Protein AF-A0A645GID7-F1 (afdb_monomer)

Sequence (111 aa):
MEIEGLGIPTRIPAVEYEVKRPNVDKKQAEKIILDLIIQENTRELRFNNLEGQAVIYEQKSVSPKADEIELSLDLVYIPVWEVKGKRNSLEINAYNSSVLEEPMDEDAEFL

Foldseek 3Di:
DDDPDPPDPPPDPPDDDDDDDDPADPVRVLVVVLVVQQVVQKDWDWDWDDDPPDTDIDIDIDTDDSVNDDDDDDDDDFDWDWDDDPQFIWIAGPVPRDTPDDTPDPPDDDD

Structure (mmCIF, N/CA/C/O backbone):
data_AF-A0A645GID7-F1
#
_entry.id   AF-A0A645GID7-F1
#
loop_
_atom_site.group_PDB
_atom_site.id
_atom_site.type_symbol
_atom_site.label_atom_id
_atom_site.label_alt_id
_atom_site.label_comp_id
_atom_site.label_asym_id
_atom_site.label_entity_id
_atom_site.label_seq_id
_atom_site.pdbx_PDB_ins_code
_atom_site.Cartn_x
_atom_site.Cartn_y
_atom_site.Cartn_z
_atom_site.occupancy
_atom_site.B_iso_or_equiv
_atom_site.auth_seq_id
_atom_site.auth_comp_id
_atom_site.auth_asym_id
_atom_site.auth_atom_id
_atom_site.pdbx_PDB_model_num
ATOM 1 N N . MET A 1 1 ? -19.198 -2.184 -18.066 1.00 44.94 1 MET A N 1
ATOM 2 C CA . MET A 1 1 ? -18.251 -1.415 -18.893 1.00 44.94 1 MET A CA 1
ATOM 3 C C . MET A 1 1 ? -17.072 -2.339 -19.113 1.00 44.94 1 MET A C 1
ATOM 5 O O . MET A 1 1 ? -16.317 -2.560 -18.179 1.00 44.94 1 MET A O 1
ATOM 9 N N . GLU A 1 2 ? -17.031 -3.014 -20.260 1.00 40.31 2 GLU A N 1
ATOM 10 C CA . GLU A 1 2 ? -15.892 -3.8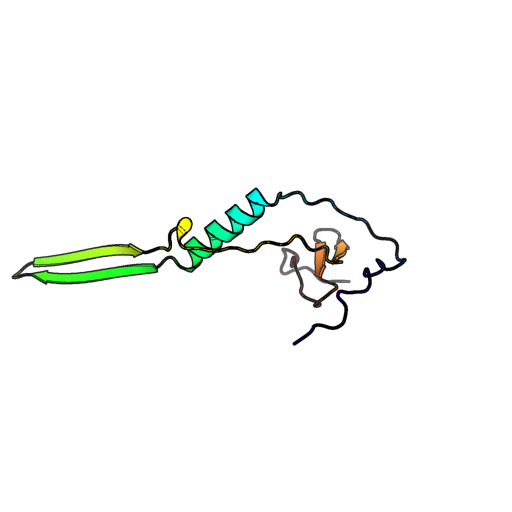61 -20.619 1.00 40.31 2 GLU A CA 1
ATOM 11 C C . GLU A 1 2 ? -14.740 -2.941 -21.012 1.00 40.31 2 GLU A C 1
ATOM 13 O O . GLU A 1 2 ? -14.902 -2.067 -21.862 1.00 40.31 2 GLU A O 1
ATOM 18 N N . ILE A 1 3 ? -13.611 -3.075 -20.324 1.00 50.69 3 ILE A N 1
ATOM 19 C CA . ILE A 1 3 ? -12.408 -2.304 -20.617 1.00 50.69 3 ILE A CA 1
ATOM 20 C C . ILE A 1 3 ? -11.712 -3.037 -21.769 1.00 50.69 3 ILE A C 1
ATOM 22 O O . ILE A 1 3 ? -11.127 -4.104 -21.566 1.00 50.69 3 ILE A O 1
ATOM 26 N N . GLU A 1 4 ? -11.845 -2.521 -22.992 1.00 46.31 4 GLU A N 1
ATOM 27 C CA . GLU A 1 4 ? -11.126 -3.041 -24.160 1.00 46.31 4 GLU A CA 1
ATOM 28 C C . GLU A 1 4 ? -9.612 -3.027 -23.880 1.00 46.31 4 GLU A C 1
ATOM 30 O O . GLU A 1 4 ? -9.045 -1.984 -23.563 1.00 46.31 4 GLU A O 1
ATOM 35 N N . GLY A 1 5 ? -8.948 -4.187 -23.979 1.00 55.09 5 GLY A N 1
ATOM 36 C CA . GLY A 1 5 ? -7.482 -4.287 -23.873 1.00 55.09 5 GL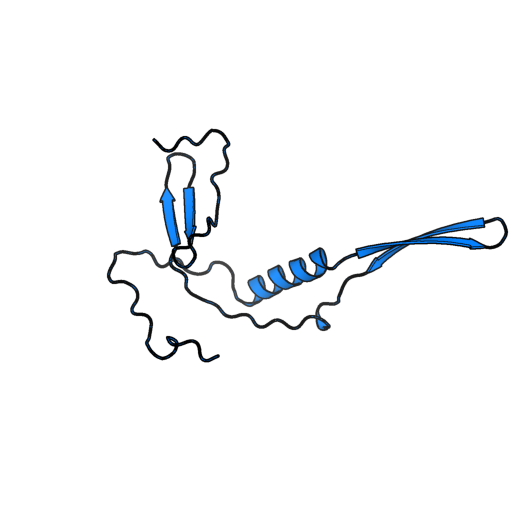Y A CA 1
ATOM 37 C C . GLY A 1 5 ? -6.933 -5.455 -23.050 1.00 55.09 5 GLY A C 1
ATOM 38 O O . GLY A 1 5 ? -5.769 -5.802 -23.211 1.00 55.09 5 GLY A O 1
ATOM 39 N N . LEU A 1 6 ? -7.749 -6.131 -22.233 1.00 52.12 6 LEU A N 1
ATOM 40 C CA . LEU A 1 6 ? -7.296 -7.254 -21.386 1.00 52.12 6 LEU A CA 1
ATOM 41 C C . LEU A 1 6 ? -6.993 -8.565 -22.147 1.00 52.12 6 LEU A C 1
ATOM 43 O O . LEU A 1 6 ? -6.424 -9.489 -21.573 1.00 52.12 6 LEU A O 1
ATOM 47 N N . GLY A 1 7 ? -7.365 -8.668 -23.428 1.00 50.03 7 GLY A N 1
ATOM 48 C CA . GLY A 1 7 ? -7.205 -9.889 -24.235 1.00 50.03 7 GLY A CA 1
ATOM 49 C C . GLY A 1 7 ? -5.901 -9.985 -25.033 1.00 50.03 7 GLY A C 1
ATOM 50 O O . GLY A 1 7 ? -5.622 -11.026 -25.627 1.00 50.03 7 GLY A O 1
ATOM 51 N N . ILE A 1 8 ? -5.103 -8.917 -25.071 1.00 52.94 8 ILE A N 1
ATOM 52 C CA . ILE A 1 8 ? -3.829 -8.888 -25.788 1.00 52.94 8 ILE A CA 1
ATOM 53 C C . ILE A 1 8 ? -2.746 -8.779 -24.717 1.00 52.94 8 ILE A C 1
ATOM 55 O O . ILE A 1 8 ? -2.779 -7.815 -23.956 1.00 52.94 8 ILE A O 1
ATOM 59 N N . PRO A 1 9 ? -1.783 -9.714 -24.622 1.00 53.75 9 PRO A N 1
ATOM 60 C CA . PRO A 1 9 ? -0.619 -9.492 -23.781 1.00 53.75 9 PRO A CA 1
ATOM 61 C C . PRO A 1 9 ? 0.003 -8.176 -24.236 1.00 53.75 9 PRO A C 1
ATOM 63 O O . PRO A 1 9 ? 0.429 -8.077 -25.392 1.00 53.75 9 PRO A O 1
ATOM 66 N N . THR A 1 10 ? 0.004 -7.161 -23.370 1.00 56.31 10 THR A N 1
ATOM 67 C CA . THR A 1 10 ? 0.708 -5.909 -23.632 1.00 56.31 10 THR A CA 1
ATOM 68 C C . THR A 1 10 ? 2.140 -6.290 -23.963 1.00 56.31 10 THR A C 1
ATOM 70 O O . THR A 1 10 ? 2.888 -6.751 -23.099 1.00 56.31 10 THR A O 1
ATOM 73 N N . ARG A 1 11 ? 2.504 -6.197 -25.246 1.00 55.16 11 ARG A N 1
ATOM 74 C CA . ARG A 1 11 ? 3.879 -6.421 -25.674 1.00 55.16 11 ARG A CA 1
ATOM 75 C C . ARG A 1 11 ? 4.682 -5.336 -24.992 1.00 55.16 11 ARG A C 1
ATOM 77 O O . ARG A 1 11 ? 4.468 -4.158 -25.275 1.00 55.16 11 ARG A O 1
ATOM 84 N N . ILE A 1 12 ? 5.539 -5.740 -24.060 1.00 61.91 12 ILE A N 1
ATOM 85 C CA . ILE A 1 12 ? 6.421 -4.802 -23.382 1.00 61.91 12 ILE A CA 1
ATOM 86 C C . ILE A 1 12 ? 7.182 -4.055 -24.489 1.00 61.91 12 ILE A C 1
ATOM 88 O O . ILE A 1 12 ? 7.665 -4.721 -25.415 1.00 61.91 12 ILE A O 1
ATOM 92 N N . PRO A 1 13 ? 7.190 -2.708 -24.488 1.00 61.59 13 PRO A N 1
ATOM 93 C CA . PRO A 1 13 ? 7.791 -1.939 -25.567 1.00 61.59 13 PRO A CA 1
ATOM 94 C C . PRO A 1 13 ? 9.207 -2.442 -25.865 1.00 61.59 13 PRO A C 1
ATOM 96 O O . PRO A 1 13 ? 9.965 -2.722 -24.941 1.00 61.59 13 PRO A O 1
ATOM 99 N N . ALA A 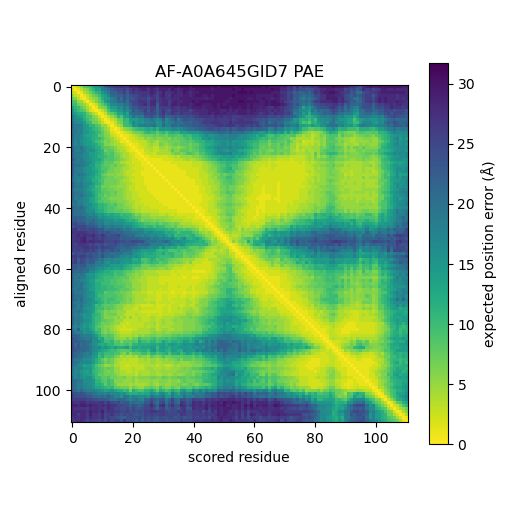1 14 ? 9.571 -2.554 -27.146 1.00 60.50 14 ALA A N 1
ATOM 100 C CA . ALA A 1 14 ? 10.906 -2.970 -27.592 1.00 60.50 14 ALA A CA 1
ATOM 101 C C . ALA A 1 14 ? 11.946 -1.844 -27.411 1.00 60.50 14 ALA A C 1
ATOM 103 O O . ALA A 1 14 ? 12.707 -1.522 -28.320 1.00 60.50 14 ALA A O 1
ATOM 104 N N . VAL A 1 15 ? 11.915 -1.199 -26.252 1.00 72.19 15 VAL A N 1
ATOM 105 C CA . VAL A 1 15 ? 12.925 -0.260 -25.775 1.00 72.19 15 VAL A CA 1
ATOM 106 C C . VAL A 1 15 ? 13.808 -0.999 -24.778 1.00 72.19 15 VAL A C 1
ATOM 108 O O . VAL A 1 15 ? 13.405 -2.020 -24.224 1.00 72.19 15 VAL A O 1
ATOM 111 N N . GLU A 1 16 ? 15.025 -0.525 -24.558 1.00 74.75 16 GLU A N 1
ATOM 112 C CA . GLU A 1 16 ? 15.863 -1.065 -23.493 1.00 74.75 16 GLU A CA 1
ATOM 113 C C . GLU A 1 16 ? 15.326 -0.563 -22.146 1.00 74.75 16 GLU A C 1
ATOM 115 O O . GLU A 1 16 ? 15.183 0.642 -21.941 1.00 74.75 16 GLU A O 1
ATOM 120 N N . TYR A 1 17 ? 14.969 -1.482 -21.249 1.00 76.56 17 TYR A N 1
ATOM 121 C CA . TYR A 1 17 ? 14.492 -1.167 -19.904 1.00 76.56 17 TYR A CA 1
ATOM 122 C C . TYR A 1 17 ? 15.024 -2.187 -18.901 1.00 76.56 17 TYR A C 1
ATOM 124 O O . TYR A 1 17 ? 15.246 -3.358 -19.220 1.00 76.56 17 TYR A O 1
ATOM 132 N N . GLU A 1 18 ? 15.196 -1.742 -17.662 1.00 81.31 18 GLU A N 1
ATOM 133 C CA . GLU A 1 18 ? 15.533 -2.612 -16.544 1.00 81.31 18 GLU A CA 1
ATOM 134 C C . GLU A 1 18 ? 14.250 -3.086 -15.849 1.00 81.31 18 GLU A C 1
ATOM 136 O O . GLU A 1 18 ? 13.399 -2.281 -15.470 1.00 81.31 18 GLU A O 1
ATOM 141 N N . VAL A 1 19 ? 14.110 -4.399 -15.642 1.00 82.12 19 VAL A N 1
ATOM 142 C CA . VAL A 1 19 ? 13.048 -4.952 -14.788 1.00 82.12 19 VAL A CA 1
ATOM 143 C C . VAL A 1 19 ? 13.580 -5.092 -13.370 1.00 82.12 19 VAL A C 1
ATOM 145 O O . VAL A 1 19 ? 14.281 -6.056 -13.051 1.00 82.12 19 VAL A O 1
ATOM 148 N N . LYS A 1 20 ? 13.206 -4.154 -12.500 1.00 82.50 20 LYS A N 1
ATOM 149 C CA . LYS A 1 20 ? 13.473 -4.260 -11.062 1.00 82.50 20 LYS A CA 1
ATOM 150 C C . LYS A 1 20 ? 12.511 -5.281 -10.435 1.00 82.50 20 LYS A C 1
ATOM 152 O O . LYS A 1 20 ? 11.324 -5.324 -10.759 1.00 82.50 20 LYS A O 1
ATOM 157 N N . ARG A 1 21 ? 13.026 -6.150 -9.558 1.00 82.31 21 ARG A N 1
ATOM 158 C CA . ARG A 1 21 ? 12.200 -7.126 -8.822 1.00 82.31 21 ARG A CA 1
ATOM 159 C C . ARG A 1 21 ? 11.490 -6.446 -7.648 1.00 82.31 21 ARG A C 1
ATOM 161 O O . ARG A 1 21 ? 12.088 -5.557 -7.043 1.00 82.31 21 ARG A O 1
ATOM 168 N N . PRO A 1 22 ? 10.276 -6.892 -7.280 1.00 83.81 22 PRO A N 1
ATOM 169 C CA . PRO A 1 22 ? 9.628 -6.404 -6.073 1.00 83.81 22 PRO A CA 1
ATOM 170 C C . PRO A 1 22 ? 10.481 -6.748 -4.847 1.00 83.81 22 PRO A C 1
ATOM 172 O O . PRO A 1 22 ? 10.948 -7.878 -4.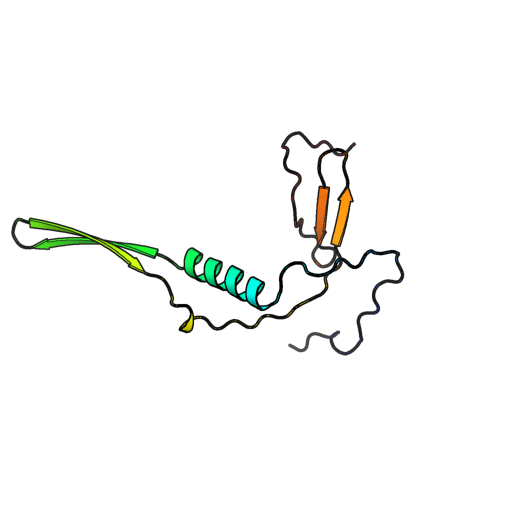691 1.00 83.81 22 PRO A O 1
ATOM 175 N N . ASN A 1 23 ? 10.686 -5.752 -3.994 1.00 86.56 23 ASN A N 1
ATOM 176 C CA . ASN A 1 23 ? 11.354 -5.858 -2.696 1.00 86.56 23 ASN A CA 1
ATOM 177 C C . ASN A 1 23 ? 10.363 -6.078 -1.539 1.00 86.56 23 ASN A C 1
ATOM 179 O O . ASN A 1 23 ? 10.784 -6.446 -0.445 1.00 86.56 23 ASN A O 1
ATOM 183 N N . VAL A 1 24 ? 9.068 -5.874 -1.792 1.00 90.38 24 VAL A N 1
ATOM 184 C CA . VAL A 1 24 ? 7.959 -6.101 -0.861 1.00 90.38 24 VAL A CA 1
ATOM 185 C C . VAL A 1 24 ? 7.108 -7.250 -1.395 1.00 90.38 24 VAL A C 1
ATOM 187 O O . VAL A 1 24 ? 6.688 -7.232 -2.554 1.00 90.38 24 VAL A O 1
ATOM 190 N N . ASP A 1 25 ? 6.867 -8.264 -0.566 1.00 91.81 25 ASP A N 1
ATOM 191 C CA . ASP A 1 25 ? 5.974 -9.366 -0.924 1.00 91.81 25 ASP A CA 1
ATOM 192 C C . ASP A 1 25 ? 4.489 -9.010 -0.710 1.00 91.81 25 ASP A C 1
ATOM 194 O O . ASP A 1 25 ? 4.143 -8.007 -0.081 1.00 91.81 25 ASP A O 1
ATOM 198 N N . LYS A 1 26 ? 3.583 -9.848 -1.230 1.00 91.19 26 LYS A N 1
ATOM 199 C CA . LYS A 1 26 ? 2.134 -9.605 -1.139 1.00 91.19 26 LYS A CA 1
ATOM 200 C C . LYS A 1 26 ? 1.648 -9.459 0.309 1.00 91.19 26 LYS A C 1
ATOM 202 O O . LYS A 1 26 ? 0.837 -8.583 0.578 1.00 91.19 26 LYS A O 1
ATOM 207 N N . LYS A 1 27 ? 2.158 -10.268 1.243 1.00 92.69 27 LYS A N 1
ATOM 208 C CA . LYS A 1 27 ? 1.725 -10.228 2.651 1.00 92.69 27 LYS A CA 1
ATOM 209 C C . LYS A 1 27 ? 2.194 -8.951 3.338 1.00 92.69 27 LYS A C 1
ATOM 211 O O . LYS A 1 27 ? 1.474 -8.381 4.152 1.00 92.69 27 LYS A O 1
ATOM 216 N N . GLN A 1 28 ? 3.406 -8.503 3.021 1.00 94.69 28 GLN A N 1
ATOM 217 C CA . GLN A 1 28 ? 3.934 -7.236 3.510 1.00 94.69 28 GLN A CA 1
ATOM 218 C C . GLN A 1 28 ? 3.121 -6.059 2.962 1.00 94.69 28 GLN A C 1
ATOM 220 O O . GLN A 1 28 ? 2.748 -5.183 3.737 1.00 94.69 28 GLN A O 1
ATOM 225 N N . ALA A 1 29 ? 2.793 -6.064 1.666 1.00 94.31 29 ALA A N 1
ATOM 226 C CA . ALA A 1 29 ? 1.960 -5.034 1.048 1.00 94.31 29 ALA A CA 1
ATOM 227 C C . ALA A 1 29 ? 0.547 -4.986 1.657 1.00 94.31 29 ALA A C 1
ATOM 229 O O . ALA A 1 29 ? 0.075 -3.910 2.017 1.00 94.31 29 ALA A O 1
ATOM 230 N N . GLU A 1 30 ? -0.093 -6.146 1.844 1.00 94.81 30 GLU A N 1
ATOM 231 C CA . GLU A 1 30 ? -1.395 -6.264 2.516 1.00 94.81 30 GLU A CA 1
ATOM 232 C C . GLU A 1 30 ? -1.355 -5.664 3.920 1.00 94.81 30 GLU A C 1
ATOM 234 O O . GLU A 1 30 ? -2.229 -4.877 4.277 1.00 94.81 30 GLU A O 1
ATOM 239 N N . LYS A 1 31 ? -0.315 -5.976 4.700 1.00 95.00 31 LYS A N 1
ATOM 240 C CA . LYS A 1 31 ? -0.153 -5.427 6.046 1.00 95.00 31 LYS A CA 1
ATOM 241 C C . LYS A 1 31 ? -0.001 -3.903 6.029 1.00 95.00 31 LYS A C 1
ATOM 243 O O . LYS A 1 31 ? -0.675 -3.228 6.796 1.00 95.00 31 LYS A O 1
ATOM 248 N N . ILE A 1 32 ? 0.861 -3.367 5.161 1.00 95.12 32 ILE A N 1
ATOM 249 C CA . ILE A 1 32 ? 1.095 -1.916 5.057 1.00 95.12 32 ILE A CA 1
ATOM 250 C C . ILE A 1 32 ? -0.212 -1.186 4.729 1.00 95.12 32 ILE A C 1
ATOM 252 O O . ILE A 1 32 ? -0.542 -0.195 5.375 1.00 95.12 32 ILE A O 1
ATOM 256 N N . ILE A 1 33 ? -0.973 -1.692 3.755 1.00 95.31 33 ILE A N 1
ATOM 257 C CA . ILE A 1 33 ? -2.248 -1.091 3.349 1.00 95.31 33 ILE A CA 1
ATOM 258 C C . ILE A 1 33 ? -3.291 -1.202 4.463 1.00 95.31 33 ILE A C 1
ATOM 260 O O . ILE A 1 33 ? -3.999 -0.235 4.731 1.00 95.31 33 ILE A O 1
ATOM 264 N N . LEU A 1 34 ? -3.375 -2.348 5.140 1.00 96.38 34 LEU A N 1
ATOM 265 C CA . LEU A 1 34 ? -4.300 -2.541 6.253 1.00 96.38 34 LEU A CA 1
ATOM 266 C C . LEU A 1 34 ? -4.015 -1.562 7.402 1.00 96.38 34 LEU A C 1
ATOM 268 O O . LEU A 1 34 ? -4.939 -0.922 7.901 1.00 96.38 34 LEU A O 1
ATOM 272 N N . ASP A 1 35 ? -2.743 -1.414 7.781 1.00 96.00 35 ASP A N 1
ATOM 273 C CA . ASP A 1 35 ? -2.310 -0.493 8.835 1.00 96.00 35 ASP A CA 1
ATOM 274 C C . ASP A 1 35 ? -2.661 0.965 8.465 1.00 96.00 35 ASP A C 1
ATOM 276 O O . ASP A 1 35 ? -3.202 1.699 9.296 1.00 96.00 35 ASP A O 1
ATOM 280 N N . LEU A 1 36 ? -2.443 1.364 7.203 1.00 96.50 36 LEU A N 1
ATOM 281 C CA . LEU A 1 36 ? -2.825 2.685 6.688 1.00 96.50 36 LEU A CA 1
ATOM 282 C C . LEU A 1 36 ? -4.339 2.916 6.753 1.00 96.50 36 LEU A C 1
ATOM 284 O O . LEU A 1 36 ? -4.776 3.939 7.274 1.00 96.50 36 LEU A O 1
ATOM 288 N N . ILE A 1 37 ? -5.147 1.955 6.293 1.00 96.12 37 ILE A N 1
ATOM 289 C CA . ILE A 1 37 ? -6.613 2.066 6.315 1.00 96.12 37 ILE A CA 1
ATOM 290 C C . ILE A 1 37 ? -7.125 2.210 7.748 1.00 96.12 37 ILE A C 1
ATOM 292 O O . ILE A 1 37 ? -7.970 3.070 8.012 1.00 96.12 37 ILE A O 1
ATOM 296 N N . ILE A 1 38 ? -6.621 1.396 8.681 1.00 96.81 38 ILE A N 1
ATOM 297 C CA . ILE A 1 38 ? -7.002 1.481 10.096 1.00 96.81 38 ILE A CA 1
ATOM 298 C C . ILE A 1 38 ? -6.638 2.858 10.647 1.00 96.81 38 ILE A C 1
ATOM 300 O O . ILE A 1 38 ? -7.466 3.485 11.309 1.00 96.81 38 ILE A O 1
ATOM 304 N N . GLN A 1 39 ? -5.433 3.349 10.357 1.00 96.19 39 GLN A N 1
ATOM 305 C CA . GLN A 1 39 ? -4.968 4.647 10.831 1.00 96.19 39 GLN A CA 1
ATOM 306 C C . GLN A 1 39 ? -5.826 5.797 10.287 1.00 96.19 39 GLN A C 1
ATOM 308 O O . GLN A 1 39 ? -6.320 6.605 11.072 1.00 96.19 39 GLN A O 1
ATOM 313 N N . GLU A 1 40 ? -6.047 5.861 8.973 1.00 95.94 40 GLU A N 1
ATOM 314 C CA . GLU A 1 40 ? -6.834 6.921 8.324 1.00 95.94 40 GLU A CA 1
ATOM 315 C C . GLU A 1 40 ? -8.299 6.940 8.777 1.00 95.94 40 GLU A C 1
ATOM 317 O O . GLU A 1 40 ? -8.945 7.989 8.784 1.00 95.94 40 GLU A O 1
ATOM 322 N N . ASN A 1 41 ? -8.824 5.786 9.196 1.00 95.56 41 ASN A N 1
ATOM 323 C CA . ASN A 1 41 ? -10.202 5.640 9.664 1.00 95.56 41 ASN A CA 1
ATOM 324 C C . ASN A 1 41 ? -10.326 5.570 11.192 1.00 95.56 41 ASN A C 1
ATOM 326 O O . ASN A 1 41 ? -11.422 5.354 11.714 1.00 95.56 41 ASN A O 1
ATOM 330 N N . THR A 1 42 ? -9.234 5.794 11.921 1.00 96.25 42 THR A N 1
ATOM 331 C CA . THR A 1 42 ? -9.261 5.939 13.376 1.00 96.25 42 THR A CA 1
ATOM 332 C C . THR A 1 42 ? -9.736 7.339 13.747 1.00 96.25 42 THR A C 1
ATOM 334 O O . THR A 1 42 ? -9.221 8.339 13.253 1.00 96.25 42 THR A O 1
ATOM 337 N N . ARG A 1 43 ? -10.718 7.432 14.647 1.00 94.56 43 ARG A N 1
ATOM 338 C CA . ARG A 1 43 ? -11.258 8.707 15.134 1.00 94.56 43 ARG A CA 1
ATOM 339 C C . ARG A 1 43 ? -11.152 8.804 16.646 1.00 94.56 43 ARG A C 1
ATOM 341 O O . ARG A 1 43 ? -11.524 7.877 17.363 1.00 94.56 43 ARG A O 1
ATOM 348 N N . GLU A 1 44 ? -10.728 9.967 17.127 1.00 93.88 44 GLU A N 1
ATOM 349 C CA . GLU A 1 44 ? -10.831 10.319 18.541 1.00 93.88 44 GLU A CA 1
ATOM 350 C C . GLU A 1 44 ? -12.197 10.944 18.834 1.00 93.88 44 GLU A C 1
ATOM 352 O O . GLU A 1 44 ? -12.573 11.968 18.263 1.00 93.88 44 GLU A O 1
ATOM 357 N N . LEU A 1 45 ? -12.936 10.338 19.754 1.00 91.25 45 LEU A N 1
ATOM 358 C CA . LEU A 1 45 ? -14.198 10.846 20.271 1.00 91.25 45 LEU A CA 1
ATOM 359 C C . LEU A 1 45 ? -13.983 11.375 21.687 1.00 91.25 45 LEU A C 1
ATOM 361 O O . LEU A 1 45 ? -13.312 10.744 22.505 1.00 91.25 45 LEU A O 1
ATOM 365 N N . ARG A 1 46 ? -14.567 12.539 21.975 1.00 88.12 46 ARG A N 1
ATOM 366 C CA . ARG A 1 46 ? -14.545 13.162 23.300 1.00 88.12 46 ARG A CA 1
ATOM 367 C C . ARG A 1 46 ? -15.972 13.314 23.799 1.00 88.12 46 ARG A C 1
ATOM 369 O O . ARG A 1 46 ? -16.802 13.900 23.106 1.00 88.12 46 ARG A O 1
ATOM 376 N N . PHE A 1 47 ? -16.236 12.802 24.991 1.00 84.44 47 PHE A N 1
ATOM 377 C CA . PHE A 1 47 ? -17.528 12.883 25.654 1.00 84.44 47 PHE A CA 1
ATOM 378 C C . PHE A 1 47 ? -17.379 13.718 26.921 1.00 84.44 47 PHE A C 1
ATOM 380 O O . PHE A 1 47 ? -16.539 13.426 27.771 1.00 84.44 47 PHE A O 1
ATOM 387 N N . ASN A 1 48 ? -18.212 14.750 27.036 1.00 82.56 48 ASN A N 1
ATOM 388 C CA . ASN A 1 48 ? -18.305 15.580 28.229 1.00 82.56 48 ASN A CA 1
ATOM 389 C C . ASN A 1 48 ? -19.703 15.393 28.812 1.00 82.56 48 ASN A C 1
ATOM 391 O O . ASN A 1 48 ? -20.668 15.925 28.262 1.00 82.56 48 ASN A O 1
ATOM 395 N N . ASN A 1 49 ? -19.804 14.644 29.908 1.00 76.94 49 ASN A N 1
ATOM 396 C CA . ASN A 1 49 ? -21.063 14.442 30.619 1.00 76.94 49 ASN A CA 1
ATOM 397 C C . ASN A 1 49 ? -21.047 15.183 31.956 1.00 76.94 49 ASN A C 1
ATOM 399 O O . ASN A 1 49 ? -20.058 15.176 32.686 1.00 76.94 49 ASN A O 1
ATOM 403 N N . LEU A 1 50 ? -22.172 15.820 32.270 1.00 77.44 50 LEU A N 1
ATOM 404 C CA . LEU A 1 50 ? -22.449 16.418 33.570 1.00 77.44 50 LEU A CA 1
ATOM 405 C C . LEU A 1 50 ? -23.373 15.473 34.337 1.00 77.44 50 LEU A C 1
ATOM 407 O O . LEU A 1 50 ? -24.535 15.316 33.966 1.00 77.44 50 LEU A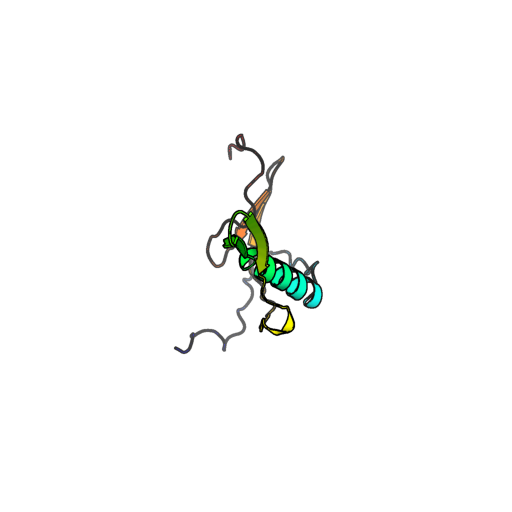 O 1
ATOM 411 N N . GLU A 1 51 ? -22.869 14.865 35.408 1.00 80.25 51 GLU A N 1
ATOM 412 C CA . GLU A 1 51 ? -23.673 14.060 36.330 1.00 80.25 51 GLU A CA 1
ATOM 413 C C . GLU A 1 51 ? -23.679 14.727 37.713 1.00 80.25 51 GLU A C 1
ATOM 415 O O . GLU A 1 51 ? -22.676 14.764 38.430 1.00 80.25 51 GLU A O 1
ATOM 420 N N . GLY A 1 52 ? -24.823 15.306 38.092 1.00 81.56 52 GLY A N 1
ATOM 421 C CA . GLY A 1 52 ? -24.971 16.034 39.354 1.00 81.56 52 GLY A CA 1
ATOM 422 C C . GLY A 1 52 ? -24.091 17.290 39.417 1.00 81.56 52 GLY A C 1
ATOM 423 O O . GLY A 1 52 ? -24.323 18.243 38.679 1.00 81.56 52 GLY A O 1
ATOM 424 N N . GLN A 1 53 ? -23.104 17.301 40.323 1.00 82.94 53 GLN A N 1
ATOM 425 C CA . GLN A 1 53 ? -22.107 18.380 40.464 1.00 82.94 53 GLN A CA 1
ATOM 426 C C . GLN A 1 53 ? -20.732 18.021 39.867 1.00 82.94 53 GLN A C 1
ATOM 428 O O . GLN A 1 53 ? -19.784 18.791 40.017 1.00 82.94 53 GLN A O 1
ATOM 433 N N . ALA A 1 54 ? -20.600 16.865 39.209 1.00 79.25 54 ALA A N 1
ATOM 434 C CA . ALA A 1 54 ? -19.348 16.401 38.622 1.00 79.25 54 ALA A CA 1
ATOM 435 C C . ALA A 1 54 ? -19.358 16.528 37.089 1.00 79.25 54 ALA A C 1
ATOM 437 O O . ALA A 1 54 ? -20.375 16.282 36.438 1.00 79.25 54 ALA A O 1
ATOM 438 N N . VAL A 1 55 ? -18.202 16.882 36.517 1.00 82.25 55 VAL A N 1
ATOM 439 C CA . VAL A 1 55 ? -17.942 16.818 35.070 1.00 82.25 55 VAL A CA 1
ATOM 440 C C . VAL A 1 55 ? -17.076 15.596 34.798 1.00 82.25 55 VAL A C 1
ATOM 442 O O . VAL A 1 55 ? -15.981 15.483 35.352 1.00 82.25 55 VAL A O 1
ATOM 445 N N . ILE A 1 56 ? -17.546 14.704 33.932 1.00 81.19 56 ILE A N 1
ATOM 446 C CA . ILE A 1 56 ? -16.795 13.542 33.460 1.00 81.19 56 ILE A CA 1
ATOM 447 C C . ILE A 1 56 ? -16.300 13.838 32.046 1.00 81.19 56 ILE A C 1
ATOM 449 O O . ILE A 1 56 ? -17.092 14.142 31.152 1.00 81.19 56 ILE A O 1
ATOM 453 N N . TYR A 1 57 ? -14.984 13.732 31.870 1.00 82.25 57 TYR A N 1
ATO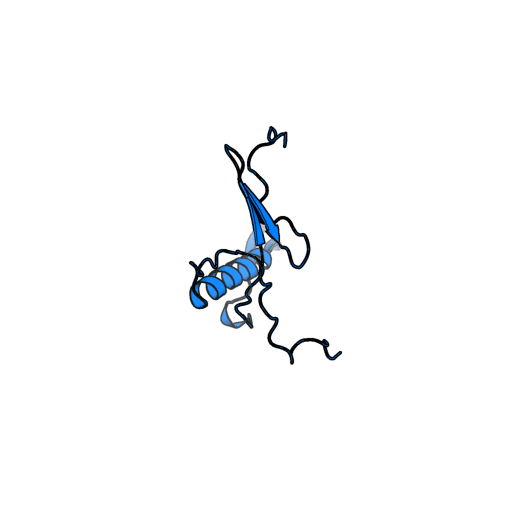M 454 C CA . TYR A 1 57 ? -14.307 13.819 30.582 1.00 82.25 57 TYR A CA 1
ATOM 455 C C . TYR A 1 57 ? -13.860 12.417 30.168 1.00 82.25 57 TYR A C 1
ATOM 457 O O . TYR A 1 57 ? -13.007 11.825 30.828 1.00 82.25 57 TYR A O 1
ATOM 465 N N . GLU A 1 58 ? -14.414 11.895 29.077 1.00 88.56 58 GLU A N 1
ATOM 466 C CA . GLU A 1 58 ? -13.986 10.629 28.480 1.00 88.56 58 GLU A CA 1
ATOM 467 C C . GLU A 1 58 ? -13.410 10.886 27.084 1.00 88.56 58 GLU A C 1
ATOM 469 O O . GLU A 1 58 ? -14.030 11.545 26.248 1.00 88.56 58 GLU A O 1
ATOM 474 N N . GLN A 1 59 ? -12.218 10.351 26.824 1.00 89.94 59 GLN A N 1
ATOM 475 C CA . GLN A 1 59 ? -11.609 10.324 25.498 1.00 89.94 59 GLN A CA 1
ATOM 476 C C . GLN A 1 59 ? -11.489 8.870 25.052 1.00 89.94 59 GLN A C 1
ATOM 478 O O . GLN A 1 59 ? -10.895 8.048 25.749 1.00 89.94 59 GLN A O 1
ATOM 483 N N . LYS A 1 60 ? -12.044 8.558 23.881 1.00 92.44 60 LYS A N 1
ATOM 484 C CA . LYS A 1 60 ? -12.052 7.209 23.320 1.00 92.44 60 LYS A CA 1
ATOM 485 C C . LYS A 1 60 ? -11.589 7.230 21.871 1.00 92.44 60 LYS A C 1
ATOM 487 O O . LYS A 1 60 ? -12.079 8.029 21.081 1.00 92.44 60 LYS A O 1
ATOM 492 N N . SER A 1 61 ? -10.684 6.322 21.523 1.00 93.19 61 SER A N 1
ATOM 493 C CA . SER A 1 61 ? -10.322 6.056 20.131 1.00 93.19 61 SER A CA 1
ATOM 494 C C . SER A 1 61 ? -11.208 4.947 19.569 1.00 93.19 61 SER A C 1
ATOM 496 O O . SER A 1 61 ? -11.429 3.929 20.233 1.00 93.19 61 SER A O 1
ATOM 498 N N . VAL A 1 62 ? -11.748 5.160 18.374 1.00 95.25 62 VAL A N 1
ATOM 499 C CA . VAL A 1 62 ? -12.556 4.182 17.643 1.00 95.25 62 VAL A CA 1
ATOM 500 C C . VAL A 1 62 ? -11.908 3.953 16.285 1.00 95.25 62 VAL A C 1
ATOM 502 O O . VAL A 1 62 ? -11.728 4.900 15.522 1.00 95.25 62 VAL A O 1
ATOM 505 N N . SER A 1 63 ? -11.600 2.694 15.990 1.00 96.44 63 SER A N 1
ATOM 506 C CA . SER A 1 63 ? -10.927 2.258 14.765 1.00 96.44 63 SER A CA 1
ATOM 507 C C . SER A 1 63 ? -11.607 1.001 14.228 1.00 96.44 63 SER A C 1
ATOM 509 O O . SER A 1 63 ? -12.090 0.201 15.039 1.00 96.44 63 SER A O 1
ATOM 511 N N . PRO A 1 64 ? -11.630 0.794 12.900 1.00 95.81 64 PRO A N 1
ATOM 512 C CA . PRO A 1 64 ? -12.055 -0.477 12.330 1.00 95.81 64 PRO A CA 1
ATOM 513 C C . PRO A 1 64 ? -11.083 -1.591 12.729 1.00 95.81 64 PRO A C 1
ATOM 515 O O . PRO A 1 64 ? -9.884 -1.356 12.917 1.00 95.81 64 PRO A O 1
ATOM 518 N N . LYS A 1 65 ? -11.593 -2.813 12.856 1.00 95.25 65 LYS A N 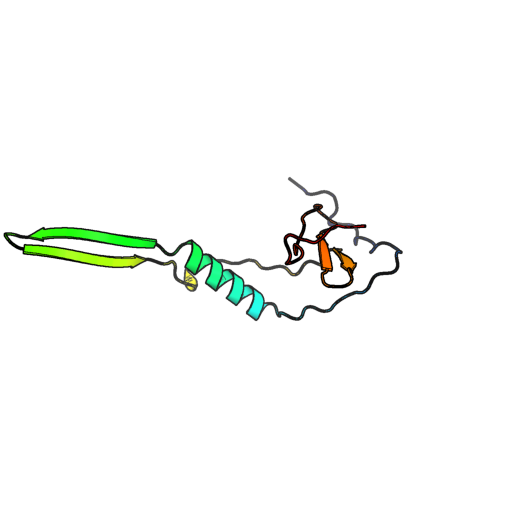1
ATOM 519 C CA . LYS A 1 65 ? -10.760 -3.995 13.078 1.00 95.25 65 LYS A CA 1
ATOM 520 C C . LYS A 1 65 ? -10.283 -4.583 11.755 1.00 95.25 65 LYS A C 1
ATOM 522 O O . LYS A 1 65 ? -10.916 -4.425 10.718 1.00 95.25 65 LYS A O 1
ATOM 527 N N . ALA A 1 66 ? -9.178 -5.323 11.810 1.00 92.94 66 ALA A N 1
ATOM 528 C CA . ALA A 1 66 ? -8.601 -5.985 10.644 1.00 92.94 66 ALA A CA 1
ATOM 529 C C . ALA A 1 66 ? -9.573 -6.955 9.945 1.00 92.94 66 ALA A C 1
ATOM 531 O O . ALA A 1 66 ? -9.567 -7.049 8.725 1.00 92.94 66 ALA A O 1
ATOM 532 N N . ASP A 1 67 ? -10.407 -7.663 10.708 1.00 94.44 67 ASP A N 1
ATOM 533 C CA . ASP A 1 67 ? -11.402 -8.618 10.205 1.00 94.44 67 ASP A CA 1
ATOM 534 C C . ASP A 1 67 ? -12.662 -7.953 9.626 1.00 94.44 67 ASP A C 1
ATOM 536 O O . ASP A 1 67 ? -13.469 -8.621 8.984 1.00 94.44 67 ASP A O 1
ATOM 540 N N . GLU A 1 68 ? -12.819 -6.642 9.818 1.00 93.88 68 GLU A N 1
ATOM 541 C CA . GLU A 1 68 ? -13.898 -5.830 9.244 1.00 93.88 68 GLU A CA 1
ATOM 542 C C . GLU A 1 68 ? -13.496 -5.204 7.893 1.00 93.88 68 GLU A C 1
ATOM 544 O O . GLU A 1 68 ? -14.315 -4.541 7.256 1.00 93.88 68 GLU A O 1
ATOM 549 N N . ILE A 1 69 ? -12.246 -5.397 7.451 1.00 94.88 69 ILE A N 1
ATOM 550 C CA . ILE A 1 69 ? -11.68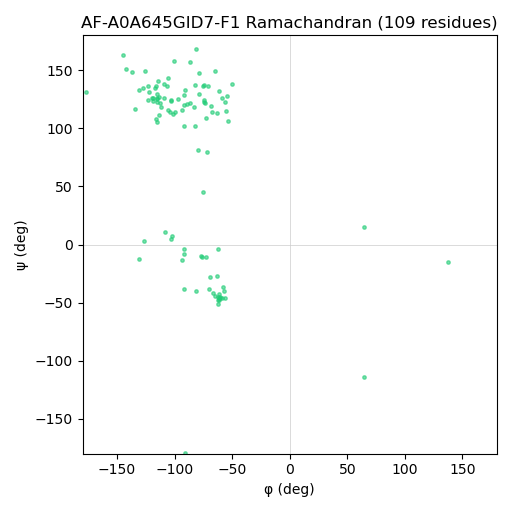4 -4.804 6.233 1.00 94.88 69 ILE A CA 1
ATOM 551 C C . ILE A 1 69 ? -11.427 -5.908 5.203 1.00 94.88 69 ILE A C 1
ATOM 553 O O . ILE A 1 69 ? -10.604 -6.798 5.409 1.00 94.88 69 ILE A O 1
ATOM 557 N N . GLU A 1 70 ? -12.102 -5.824 4.058 1.00 93.69 70 GLU A N 1
ATOM 558 C CA . GLU A 1 70 ? -11.883 -6.717 2.918 1.00 93.69 70 GLU A CA 1
ATOM 559 C C . GLU A 1 70 ? -10.947 -6.054 1.896 1.00 93.69 70 GLU A C 1
ATOM 561 O O . GLU A 1 70 ? -11.205 -4.942 1.435 1.00 93.69 70 GLU A O 1
ATOM 566 N N . LEU A 1 71 ? -9.851 -6.735 1.539 1.00 90.56 71 LEU A N 1
ATOM 567 C CA . LEU A 1 71 ? -8.846 -6.249 0.589 1.00 90.56 71 LEU A CA 1
ATOM 568 C C . LEU A 1 71 ? -8.685 -7.232 -0.574 1.00 90.56 71 LEU A C 1
ATOM 570 O O . LEU A 1 71 ? -8.466 -8.424 -0.365 1.00 90.56 71 LEU A O 1
ATOM 574 N N . SER A 1 72 ? -8.711 -6.714 -1.803 1.00 91.12 72 SER A N 1
ATOM 575 C CA . SER A 1 72 ? -8.310 -7.446 -3.009 1.00 91.12 72 SER A CA 1
ATOM 576 C C . SER A 1 72 ? -7.059 -6.795 -3.584 1.00 91.12 72 SER A C 1
ATOM 578 O O . SER A 1 72 ? -7.118 -5.661 -4.056 1.00 91.12 72 SER A O 1
ATOM 580 N N . LEU A 1 73 ? -5.926 -7.500 -3.513 1.00 90.81 73 LEU A N 1
ATOM 581 C CA . LEU A 1 73 ? -4.625 -6.978 -3.925 1.00 90.81 73 LEU A CA 1
ATOM 582 C C . LEU A 1 73 ? -4.052 -7.745 -5.121 1.00 90.81 73 LEU A C 1
ATOM 584 O O . LEU A 1 73 ? -3.798 -8.955 -5.029 1.00 90.81 73 LEU A O 1
ATOM 588 N N . ASP A 1 74 ? -3.769 -7.005 -6.191 1.00 88.88 74 ASP A N 1
ATOM 589 C CA . ASP A 1 74 ? -3.156 -7.501 -7.420 1.00 88.88 74 ASP A CA 1
ATOM 590 C C . ASP A 1 74 ? -1.795 -6.841 -7.653 1.00 88.88 74 ASP A C 1
ATOM 592 O O . ASP A 1 74 ? -1.640 -5.625 -7.531 1.00 88.88 74 ASP A O 1
ATOM 596 N N . LEU A 1 75 ? -0.795 -7.653 -8.007 1.00 86.12 75 LEU A N 1
ATOM 597 C CA . LEU A 1 75 ? 0.508 -7.143 -8.420 1.00 86.12 75 LEU A CA 1
ATOM 598 C C . LEU A 1 75 ? 0.446 -6.763 -9.899 1.00 86.12 75 LEU A C 1
ATOM 600 O O . LEU A 1 75 ? 0.250 -7.624 -10.757 1.00 86.12 75 LEU A O 1
ATOM 604 N N . VAL A 1 76 ? 0.669 -5.486 -10.18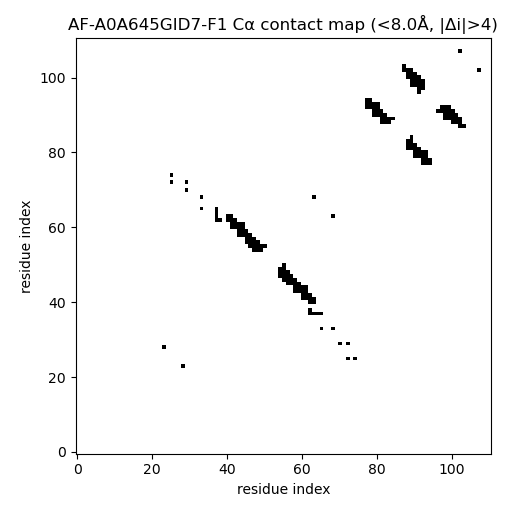8 1.00 86.25 76 VAL A N 1
ATOM 605 C CA . VAL A 1 76 ? 0.724 -4.956 -11.552 1.00 86.25 76 VAL A CA 1
ATOM 606 C C . VAL A 1 76 ? 2.124 -4.448 -11.870 1.00 86.25 76 VAL A C 1
ATOM 608 O O . VAL A 1 76 ? 2.787 -3.838 -11.034 1.00 86.25 76 VAL A O 1
ATOM 611 N N . TYR A 1 77 ? 2.577 -4.694 -13.097 1.00 84.19 77 TYR A N 1
ATOM 612 C CA . TYR A 1 77 ? 3.819 -4.124 -13.607 1.00 84.19 77 TYR A CA 1
ATOM 613 C C . TYR A 1 77 ? 3.512 -2.810 -14.318 1.00 84.19 77 TYR A C 1
ATOM 615 O O . TYR A 1 77 ? 2.767 -2.803 -15.299 1.00 84.19 77 TYR A O 1
ATOM 623 N N . ILE A 1 78 ? 4.103 -1.716 -13.840 1.00 85.25 78 ILE A N 1
ATOM 624 C CA . ILE A 1 78 ? 3.994 -0.393 -14.459 1.00 85.25 78 ILE A CA 1
ATOM 625 C C . ILE A 1 78 ? 5.367 0.078 -14.958 1.00 85.25 78 ILE A C 1
ATOM 627 O O . ILE A 1 78 ? 6.363 -0.098 -14.253 1.00 85.25 78 ILE A O 1
ATOM 631 N N . PRO A 1 79 ? 5.456 0.655 -16.168 1.00 87.31 79 PRO A N 1
ATOM 632 C CA . PRO A 1 79 ? 6.676 1.310 -16.618 1.00 87.31 79 PRO A CA 1
ATOM 633 C C . PRO A 1 79 ? 6.889 2.622 -15.852 1.00 87.31 79 PRO A C 1
ATOM 635 O O . PRO A 1 79 ? 5.958 3.413 -15.678 1.00 87.31 79 PRO A O 1
ATOM 638 N N . VAL A 1 80 ? 8.129 2.866 -15.434 1.00 88.81 80 VAL A N 1
ATOM 639 C CA . VAL A 1 80 ? 8.547 4.083 -14.727 1.00 88.81 80 VAL A CA 1
ATOM 640 C C . VAL A 1 80 ? 9.743 4.684 -15.456 1.00 88.81 80 VAL A C 1
ATOM 642 O O . VAL A 1 80 ? 10.671 3.963 -15.825 1.00 88.81 80 VAL A O 1
ATOM 645 N N . TRP A 1 81 ? 9.717 5.999 -15.667 1.00 87.94 81 TRP A N 1
ATOM 646 C CA . TRP A 1 81 ? 10.892 6.758 -16.085 1.00 87.94 81 TRP A CA 1
ATOM 647 C C . TRP A 1 81 ? 11.647 7.232 -14.850 1.00 87.94 81 TRP A C 1
ATOM 649 O O . TRP A 1 81 ? 11.093 7.966 -14.038 1.00 87.94 81 TRP A O 1
ATOM 659 N N . GLU A 1 82 ? 12.908 6.826 -14.728 1.00 86.81 82 GLU A N 1
ATOM 660 C CA . GLU A 1 82 ? 13.818 7.271 -13.672 1.00 86.81 82 GLU A CA 1
ATOM 661 C C . GLU A 1 82 ? 14.803 8.285 -14.268 1.00 86.81 82 GLU A C 1
ATOM 663 O O . GLU A 1 82 ? 15.629 7.946 -15.121 1.00 86.81 82 GLU A O 1
ATOM 668 N N . VAL A 1 83 ? 14.722 9.539 -13.830 1.00 84.88 83 VAL A N 1
ATOM 669 C CA . VAL A 1 83 ? 15.674 10.593 -14.196 1.00 84.88 83 VAL A CA 1
ATOM 670 C C . VAL A 1 83 ? 16.666 10.752 -13.051 1.00 84.88 83 VAL A C 1
ATOM 672 O O . VAL A 1 83 ? 16.296 11.168 -11.956 1.00 84.88 83 VAL A O 1
ATOM 675 N N . LYS A 1 84 ? 17.938 10.419 -13.296 1.00 81.56 84 LYS A N 1
ATOM 676 C CA . LYS A 1 84 ? 19.013 10.521 -12.296 1.00 81.56 84 LYS A CA 1
ATOM 677 C C . LYS A 1 84 ? 19.745 11.856 -12.413 1.00 81.56 84 LYS A C 1
ATOM 679 O O . LYS A 1 84 ? 20.410 12.115 -13.414 1.00 81.56 84 LYS A O 1
ATOM 684 N N . GLY A 1 85 ? 19.656 12.676 -11.372 1.00 75.81 85 GLY A N 1
ATOM 685 C CA . GLY A 1 85 ? 20.493 13.851 -11.157 1.00 75.81 85 GLY A CA 1
ATOM 686 C C . GLY A 1 85 ? 21.752 13.524 -10.344 1.00 75.81 85 GLY A C 1
ATOM 687 O O . GLY A 1 85 ? 21.997 12.388 -9.943 1.00 75.81 85 GLY A O 1
ATOM 688 N N . LYS A 1 86 ? 22.584 14.539 -10.073 1.00 74.75 86 LYS A N 1
ATOM 689 C CA . LYS A 1 86 ? 23.817 14.373 -9.272 1.00 74.75 86 LYS A CA 1
ATOM 690 C C . LYS A 1 86 ? 23.553 14.074 -7.792 1.00 74.75 86 LYS A C 1
ATOM 692 O O . LYS A 1 86 ? 24.426 13.514 -7.135 1.00 74.75 86 LYS A O 1
ATOM 697 N N . ARG A 1 87 ? 22.416 14.525 -7.256 1.00 70.81 87 ARG A N 1
ATOM 698 C CA . ARG A 1 87 ? 22.070 14.438 -5.824 1.00 70.81 87 ARG A CA 1
ATOM 699 C C . ARG A 1 87 ? 20.678 13.871 -5.561 1.00 70.81 87 ARG A C 1
ATOM 701 O O . ARG A 1 87 ? 20.376 13.539 -4.426 1.00 70.81 87 ARG A O 1
ATOM 708 N N . ASN A 1 88 ? 19.857 13.769 -6.596 1.00 73.62 88 ASN A N 1
ATOM 709 C CA . ASN A 1 88 ? 18.455 13.411 -6.509 1.00 73.62 88 ASN A CA 1
ATOM 710 C C . ASN A 1 88 ? 18.040 12.573 -7.723 1.00 73.62 88 ASN A C 1
ATOM 712 O O . ASN A 1 88 ? 18.728 12.540 -8.746 1.00 73.62 88 ASN A O 1
ATOM 716 N N . SER A 1 89 ? 16.905 11.903 -7.595 1.00 78.75 89 SER A N 1
ATOM 717 C CA . SER A 1 89 ? 16.218 11.209 -8.678 1.00 78.75 89 SER A CA 1
ATOM 718 C C . SER A 1 89 ? 14.778 11.696 -8.750 1.00 78.75 89 SER A C 1
ATOM 720 O O . SER A 1 89 ? 14.206 12.104 -7.743 1.00 78.75 89 SER A O 1
ATOM 722 N N . LEU A 1 90 ? 14.219 11.681 -9.954 1.00 84.00 90 LEU A N 1
ATOM 723 C CA . LEU A 1 90 ? 12.802 11.909 -10.202 1.00 84.00 90 LEU A CA 1
ATOM 724 C C . LEU A 1 90 ? 12.242 10.646 -10.849 1.00 84.00 90 LEU A C 1
ATOM 726 O O . LEU A 1 90 ? 12.756 10.202 -11.880 1.00 84.00 90 LEU A O 1
ATOM 730 N N . GLU A 1 91 ? 11.183 10.096 -10.268 1.00 88.69 91 GLU A N 1
ATOM 731 C CA . GLU A 1 91 ? 10.473 8.952 -10.834 1.00 88.69 91 GLU A CA 1
ATOM 732 C C . GLU A 1 91 ? 9.100 9.378 -11.355 1.00 88.69 91 GLU A C 1
ATOM 734 O O . GLU A 1 91 ? 8.297 9.971 -10.634 1.00 88.69 91 GLU A O 1
ATOM 739 N N . ILE A 1 92 ? 8.822 9.065 -12.622 1.00 88.56 92 ILE A N 1
ATOM 740 C CA . ILE A 1 92 ? 7.554 9.384 -13.283 1.00 88.56 92 ILE A CA 1
ATOM 741 C C . ILE A 1 92 ? 6.875 8.087 -13.708 1.00 88.56 92 ILE A C 1
ATOM 743 O O . ILE A 1 92 ? 7.423 7.301 -14.486 1.00 88.56 92 ILE A O 1
ATOM 747 N N . ASN A 1 93 ? 5.642 7.888 -13.255 1.00 90.88 93 ASN A N 1
ATOM 748 C CA . ASN A 1 93 ? 4.786 6.815 -13.734 1.00 90.88 93 ASN A CA 1
ATOM 749 C C . ASN A 1 93 ? 4.410 7.072 -15.203 1.00 90.88 93 ASN A C 1
ATOM 751 O O . ASN A 1 93 ? 3.693 8.021 -15.525 1.00 90.88 93 ASN A O 1
ATOM 755 N N . ALA A 1 94 ? 4.877 6.215 -16.112 1.00 87.44 94 ALA A N 1
ATOM 756 C CA . ALA A 1 94 ? 4.674 6.413 -17.546 1.00 87.44 94 ALA A CA 1
ATOM 757 C C . ALA A 1 94 ? 3.250 6.061 -18.020 1.00 87.44 94 ALA A C 1
ATOM 759 O O . ALA A 1 94 ? 2.897 6.375 -19.154 1.00 87.44 94 ALA A O 1
ATOM 760 N N . TYR A 1 95 ? 2.429 5.427 -17.175 1.00 88.25 95 TYR A N 1
ATOM 761 C CA . TYR A 1 95 ? 1.036 5.101 -17.491 1.00 88.25 95 TYR A CA 1
ATOM 762 C C . TYR A 1 95 ? 0.089 6.292 -17.286 1.00 88.25 95 TYR A C 1
ATOM 764 O O . TYR A 1 95 ? -0.807 6.502 -18.100 1.00 88.25 95 TYR A O 1
ATOM 772 N N . ASN A 1 96 ? 0.277 7.078 -16.222 1.00 89.06 96 ASN A N 1
ATOM 773 C CA . ASN A 1 96 ? -0.641 8.167 -15.849 1.00 89.06 96 ASN A CA 1
ATOM 774 C C . ASN A 1 96 ? 0.034 9.539 -15.673 1.00 89.06 96 ASN A C 1
ATOM 776 O O . ASN A 1 96 ? -0.632 10.496 -15.285 1.00 89.06 96 ASN A O 1
ATOM 780 N N . SER A 1 97 ? 1.341 9.633 -15.932 1.00 88.12 97 SER A N 1
ATOM 781 C CA . SER A 1 97 ? 2.143 10.855 -15.793 1.00 88.12 97 SER A CA 1
ATOM 782 C C . SER A 1 97 ? 2.266 11.396 -14.363 1.00 88.12 97 SER A C 1
ATOM 784 O O . SER A 1 97 ? 2.688 12.536 -14.182 1.00 88.12 97 SER A O 1
ATOM 786 N N . SER A 1 98 ? 1.926 10.608 -13.339 1.00 90.56 98 SER A N 1
ATOM 787 C CA . SER A 1 98 ? 2.117 11.007 -11.941 1.00 90.56 98 SER A CA 1
ATOM 788 C C . SER A 1 98 ? 3.592 10.941 -11.539 1.00 90.56 98 SER A C 1
ATOM 790 O O . SER A 1 98 ? 4.279 9.965 -11.850 1.00 90.56 98 SER A O 1
ATOM 792 N N . VAL A 1 99 ? 4.062 11.955 -10.812 1.00 88.19 99 VAL A N 1
ATOM 793 C CA . VAL A 1 99 ? 5.366 11.927 -10.137 1.00 88.19 99 VAL A CA 1
ATOM 794 C C . VAL A 1 99 ? 5.246 11.022 -8.909 1.00 88.19 99 VAL A C 1
ATOM 796 O O . VAL A 1 99 ? 4.335 11.204 -8.104 1.00 88.19 99 VAL A O 1
ATOM 799 N N . LEU A 1 100 ? 6.104 10.003 -8.814 1.00 83.56 100 LEU A N 1
ATOM 800 C CA . LEU A 1 100 ? 6.085 8.999 -7.740 1.00 83.56 100 LEU A CA 1
ATOM 801 C C . LEU A 1 100 ? 6.989 9.392 -6.569 1.00 83.56 100 LEU A C 1
ATOM 803 O O . LEU A 1 100 ? 6.624 9.186 -5.415 1.00 83.56 100 LEU A O 1
ATOM 807 N N . GLU A 1 101 ? 8.146 9.972 -6.877 1.00 73.31 101 GLU A N 1
ATOM 808 C CA . GLU A 1 101 ? 9.095 10.498 -5.901 1.00 73.31 101 GLU A CA 1
ATOM 809 C C . GLU A 1 101 ? 9.540 11.882 -6.375 1.00 73.31 101 GLU A C 1
ATOM 811 O O . GLU A 1 101 ? 10.117 12.020 -7.458 1.00 73.31 101 GLU A O 1
ATOM 816 N N . GLU A 1 102 ? 9.217 12.911 -5.591 1.00 63.94 102 GLU A N 1
ATOM 817 C CA . GLU A 1 102 ? 9.712 14.266 -5.819 1.00 63.94 102 GLU A CA 1
ATOM 818 C C . GLU A 1 102 ? 11.116 14.400 -5.213 1.00 63.94 102 GLU A C 1
ATOM 820 O O . GLU A 1 102 ? 11.353 13.921 -4.099 1.00 63.94 102 GLU A O 1
ATOM 825 N N . PRO A 1 103 ? 12.068 15.039 -5.913 1.00 60.16 103 PRO A N 1
ATOM 826 C CA . PRO A 1 103 ? 13.410 15.225 -5.389 1.00 60.16 103 PRO A CA 1
ATOM 827 C C . PRO A 1 103 ? 13.369 16.006 -4.068 1.00 60.16 103 PRO A C 1
ATOM 829 O O . PRO A 1 103 ? 12.841 17.114 -4.011 1.00 60.16 103 PRO A O 1
ATOM 832 N N . MET A 1 104 ? 13.971 15.448 -3.015 1.00 56.00 104 MET A N 1
ATOM 833 C CA . MET A 1 104 ? 14.164 16.146 -1.742 1.00 56.00 104 MET A CA 1
ATOM 834 C C . MET A 1 104 ? 15.233 17.239 -1.887 1.00 56.00 104 MET A C 1
ATOM 836 O O . MET A 1 104 ? 16.387 17.005 -1.551 1.00 56.00 104 MET A O 1
ATOM 840 N N . ASP A 1 105 ? 14.875 18.391 -2.452 1.00 49.94 105 ASP A N 1
ATOM 841 C CA . ASP A 1 105 ? 15.472 19.699 -2.142 1.00 49.94 105 ASP A CA 1
ATOM 842 C C . ASP A 1 105 ? 14.751 20.805 -2.929 1.00 49.94 105 ASP A C 1
ATOM 844 O O . ASP A 1 105 ? 14.603 20.721 -4.150 1.00 49.94 105 ASP A O 1
ATOM 848 N N . GLU A 1 106 ? 14.371 21.880 -2.230 1.00 49.97 106 GLU A N 1
ATOM 849 C CA . GLU A 1 106 ? 13.793 23.115 -2.796 1.00 49.97 106 GLU A CA 1
ATOM 850 C C . GLU A 1 106 ? 14.759 23.862 -3.752 1.00 49.97 106 GLU A C 1
ATOM 852 O O . GLU A 1 106 ? 14.354 24.820 -4.406 1.00 49.97 106 GLU A O 1
ATOM 857 N N . ASP A 1 107 ? 16.004 23.389 -3.899 1.00 50.88 107 ASP A N 1
ATOM 858 C CA . ASP A 1 107 ? 17.071 23.996 -4.711 1.00 50.88 107 ASP A CA 1
ATOM 859 C C . ASP A 1 107 ? 17.402 23.212 -6.003 1.00 50.88 107 ASP A C 1
ATOM 861 O O . ASP A 1 107 ? 18.424 23.455 -6.657 1.00 50.88 107 ASP A O 1
ATOM 865 N N . ALA A 1 108 ? 16.584 22.228 -6.386 1.00 51.88 108 ALA A N 1
ATOM 866 C CA . ALA A 1 108 ? 16.837 21.403 -7.566 1.00 51.88 108 ALA A CA 1
ATOM 867 C C . ALA A 1 108 ? 16.440 22.111 -8.880 1.00 51.88 108 ALA A C 1
ATOM 869 O O . ALA A 1 108 ? 15.391 21.843 -9.465 1.00 51.88 108 ALA A O 1
ATOM 870 N N . GLU A 1 109 ? 17.309 22.985 -9.391 1.00 49.91 109 GLU A N 1
ATOM 871 C CA . GLU A 1 109 ? 17.252 23.428 -10.789 1.00 49.91 109 GLU A CA 1
ATOM 872 C C . GLU A 1 109 ? 17.613 22.258 -11.729 1.00 49.91 109 GLU A C 1
ATOM 874 O O . GLU A 1 109 ? 18.722 21.716 -11.682 1.00 49.91 109 GLU A O 1
ATOM 879 N N . PHE A 1 110 ? 16.686 21.872 -12.613 1.00 51.59 110 PHE A N 1
ATOM 880 C CA . PHE A 1 110 ? 17.025 21.092 -13.805 1.00 51.59 110 PHE A CA 1
ATOM 881 C C . PHE A 1 110 ? 17.750 22.031 -14.787 1.00 51.59 110 PHE A C 1
ATOM 883 O O . PHE A 1 110 ? 17.118 22.929 -15.344 1.00 51.59 110 PHE A O 1
ATOM 890 N N . LEU A 1 111 ? 19.064 21.849 -14.970 1.00 50.34 111 LEU A N 1
ATOM 891 C CA . LEU A 1 111 ? 19.838 22.468 -16.061 1.00 50.34 111 LEU A CA 1
ATOM 892 C C . LEU A 1 111 ? 19.726 21.648 -17.348 1.00 50.34 111 LEU A C 1
ATOM 894 O O . LEU A 1 111 ? 19.917 20.412 -17.265 1.00 50.34 111 LEU A O 1
#

pLDDT: mean 80.27, std 15.68, range [40.31, 96.81]

Organism: NCBI:txid1076179

Solvent-accessible surface area (backbone atoms only — not comparable to full-atom values): 7684 Å² total; per-residue (Å²): 133,85,74,88,65,83,87,52,84,78,71,73,72,99,61,96,77,85,86,80,76,82,90,68,54,72,69,57,50,51,48,56,52,51,53,48,52,34,56,77,56,44,44,82,45,78,46,81,46,78,58,94,94,45,79,47,81,46,79,46,80,47,60,67,53,77,91,76,58,89,83,88,88,80,94,77,93,75,63,66,48,76,47,79,57,98,89,43,50,39,33,31,34,68,85,80,72,44,75,77,42,77,51,95,53,100,78,73,76,88,126

Radius of gyration: 23.33 Å; Cα contacts (8 Å, |Δi|>4): 95; chains: 1; bounding box: 49×34×68 Å

Mean predicted aligned error: 11.67 Å

Secondary structure (DSSP, 8-state):
---TTTTS-----SS----PPPSS-HHHHHHHHHHHHHHHT-EEEEEEEEETTEEEEEEEEE---GGG-----------EEEEE-SS-EEEEETTT--EEE--S-TT----

Nearest PDB structures (foldseek):
  8fn2-assembly1_W  TM=2.887E-01  e=2.025E+00  Borreliella burgdorferi B31
  6wp1-assembly2_D  TM=2.223E-01  e=1.792E+00  Homo sapiens
  8cam-assembly1_t  TM=2.903E-01  e=4.481E+00  Escherichia coli BW25113